Protein AF-A0A6I4XQZ9-F1 (afdb_monomer_lite)

Sequence (116 aa):
MWLLLFVIAPVLMIIYQSFFDMNGQFTLANYQTYFTSGTYLSMTVNSVWYAFLITIFTLLVSYPTAYFLTKLKHKQLWLMLVILPTWVNLLLKAYAFIGIFSIHGSINQFMSFMGL

Structure (mmCIF, N/CA/C/O backbone):
data_AF-A0A6I4XQZ9-F1
#
_entry.id   AF-A0A6I4XQZ9-F1
#
loop_
_atom_site.group_PDB
_atom_site.id
_atom_site.type_symbol
_atom_site.label_atom_id
_atom_site.label_alt_id
_atom_site.label_comp_id
_atom_site.label_asym_id
_atom_site.label_entity_id
_atom_site.label_seq_id
_atom_site.pdbx_PDB_ins_code
_atom_site.Cartn_x
_atom_site.Cartn_y
_atom_site.Cartn_z
_atom_site.occupancy
_atom_site.B_iso_or_equiv
_atom_site.auth_seq_id
_atom_site.auth_comp_id
_atom_site.auth_asym_id
_atom_site.auth_atom_id
_atom_site.pdbx_PDB_model_num
ATOM 1 N N . MET A 1 1 ? -16.701 13.880 -21.934 1.00 69.62 1 MET A N 1
ATOM 2 C CA . MET A 1 1 ? -15.973 14.083 -23.207 1.00 69.62 1 MET A CA 1
ATOM 3 C C . MET A 1 1 ? -14.480 14.348 -22.984 1.00 69.62 1 MET A C 1
ATOM 5 O O . MET A 1 1 ? -13.672 13.574 -23.466 1.00 69.62 1 MET A O 1
ATOM 9 N N . TRP A 1 2 ? -14.099 15.372 -22.208 1.00 76.88 2 TRP A N 1
ATOM 10 C CA . TRP A 1 2 ? -12.691 15.765 -22.005 1.00 76.88 2 TRP A CA 1
ATOM 11 C C . TRP A 1 2 ? -11.814 14.730 -21.274 1.00 76.88 2 TRP A C 1
ATOM 13 O O . TRP A 1 2 ? -10.683 14.490 -21.681 1.00 76.88 2 TRP A O 1
ATOM 23 N N . LEU A 1 3 ? -12.351 14.056 -20.248 1.00 81.69 3 LEU A N 1
ATOM 24 C CA . LEU A 1 3 ? -11.638 12.995 -19.517 1.00 81.69 3 LEU A CA 1
ATOM 25 C C . LEU A 1 3 ? -11.248 11.813 -20.410 1.00 81.69 3 LEU A C 1
ATOM 27 O O . LEU A 1 3 ? -10.174 11.254 -20.240 1.00 81.69 3 LEU A O 1
ATOM 31 N N . LEU A 1 4 ? -12.091 11.459 -21.387 1.00 82.06 4 LEU A N 1
ATOM 32 C CA . LEU A 1 4 ? -11.767 10.404 -22.346 1.00 82.06 4 LEU A CA 1
ATOM 33 C C . LEU A 1 4 ? -10.547 10.809 -23.171 1.00 82.06 4 LEU A C 1
ATOM 35 O O . LEU A 1 4 ? -9.612 10.035 -23.266 1.00 82.06 4 LEU A O 1
ATOM 39 N N . LEU A 1 5 ? -10.503 12.040 -23.687 1.00 84.56 5 LEU A N 1
ATOM 40 C CA . LEU A 1 5 ? -9.373 12.511 -24.487 1.00 84.56 5 LEU A CA 1
ATOM 41 C C . LEU A 1 5 ? -8.073 12.557 -23.667 1.00 84.56 5 LEU A C 1
ATOM 43 O O . LEU A 1 5 ? -7.059 12.031 -24.110 1.00 84.56 5 LEU A O 1
ATOM 47 N N . PHE A 1 6 ? -8.109 13.106 -22.451 1.00 85.50 6 PHE A N 1
ATOM 48 C CA . PHE A 1 6 ? -6.908 13.280 -21.621 1.00 85.50 6 PHE A CA 1
ATOM 49 C C . PHE A 1 6 ? -6.406 12.005 -20.941 1.00 85.50 6 PHE A C 1
ATOM 51 O O . PHE A 1 6 ? -5.229 11.937 -20.603 1.00 85.50 6 PHE A O 1
ATOM 58 N N . VAL A 1 7 ? -7.258 10.996 -20.750 1.00 87.25 7 VAL A N 1
ATOM 59 C CA . VAL A 1 7 ? -6.847 9.693 -20.204 1.00 87.25 7 VAL A CA 1
ATOM 60 C C . VAL A 1 7 ? -6.493 8.715 -21.325 1.00 87.25 7 VAL A C 1
ATOM 62 O O . VAL A 1 7 ? -5.493 8.013 -21.225 1.00 87.25 7 VAL A O 1
ATOM 65 N N . ILE A 1 8 ? -7.261 8.681 -22.418 1.00 86.81 8 ILE A N 1
ATOM 66 C CA . ILE A 1 8 ? -7.036 7.727 -23.514 1.00 86.81 8 ILE A CA 1
ATOM 67 C C . ILE A 1 8 ? -5.817 8.121 -24.353 1.00 86.81 8 ILE A C 1
ATOM 69 O O . ILE A 1 8 ? -5.061 7.237 -24.740 1.00 86.81 8 ILE A O 1
ATOM 73 N N . ALA A 1 9 ? -5.573 9.413 -24.605 1.00 86.00 9 ALA A N 1
ATOM 74 C CA . ALA A 1 9 ? -4.419 9.852 -25.397 1.00 86.00 9 ALA A CA 1
ATOM 75 C C . ALA A 1 9 ? -3.055 9.390 -24.832 1.00 86.00 9 ALA A C 1
ATOM 77 O O . ALA A 1 9 ? -2.298 8.778 -25.588 1.00 86.00 9 ALA A O 1
ATOM 78 N N . PRO A 1 10 ? -2.718 9.596 -23.540 1.00 85.12 10 PRO A N 1
ATOM 79 C CA . PRO A 1 10 ? -1.447 9.114 -22.997 1.00 85.12 10 PRO A CA 1
ATOM 80 C C . PRO A 1 10 ? -1.389 7.586 -22.928 1.00 85.12 10 PRO A C 1
ATOM 82 O O . PRO A 1 10 ? -0.334 7.011 -23.172 1.00 85.12 10 PRO A O 1
ATOM 85 N N . VAL A 1 11 ? -2.513 6.910 -22.666 1.00 84.81 11 VAL A N 1
ATOM 86 C CA . VAL A 1 11 ? -2.564 5.440 -22.670 1.00 84.81 11 VAL A CA 1
ATOM 87 C C . VAL A 1 11 ? -2.273 4.891 -24.069 1.00 84.81 11 VAL A C 1
ATOM 89 O O . VAL A 1 11 ? -1.452 3.989 -24.204 1.00 84.81 11 VAL A O 1
ATOM 92 N N . LEU A 1 12 ? -2.865 5.467 -25.118 1.00 82.56 12 LEU A N 1
ATOM 93 C CA . LEU A 1 12 ? -2.563 5.107 -26.507 1.00 82.56 12 LEU A CA 1
ATOM 94 C C . LEU A 1 12 ? -1.100 5.385 -26.865 1.00 82.56 12 LEU A C 1
ATOM 96 O O . LEU A 1 12 ? -0.485 4.576 -27.555 1.00 82.56 12 LEU A O 1
ATOM 100 N N . MET A 1 13 ? -0.531 6.489 -26.375 1.00 79.06 13 MET A N 1
ATOM 101 C CA . MET A 1 13 ? 0.877 6.825 -26.595 1.00 79.06 13 MET A CA 1
ATOM 102 C C . MET A 1 13 ? 1.817 5.803 -25.937 1.00 79.06 13 MET A C 1
ATOM 104 O O . MET A 1 13 ? 2.785 5.380 -26.565 1.00 79.06 13 MET A O 1
ATOM 108 N N . ILE A 1 14 ? 1.504 5.351 -24.717 1.00 81.44 14 ILE A N 1
ATOM 109 C CA . ILE A 1 14 ? 2.250 4.293 -24.017 1.00 81.44 14 ILE A CA 1
ATOM 110 C C . ILE A 1 14 ? 2.115 2.958 -24.754 1.00 81.44 14 ILE A C 1
ATOM 112 O O . ILE A 1 14 ? 3.105 2.257 -24.932 1.00 81.44 14 ILE A O 1
ATOM 116 N N . ILE A 1 15 ? 0.912 2.614 -25.225 1.00 75.94 15 ILE A N 1
ATOM 117 C CA . ILE A 1 15 ? 0.685 1.390 -26.005 1.00 75.94 15 ILE A CA 1
ATOM 118 C C . ILE A 1 15 ? 1.492 1.439 -27.306 1.00 75.94 15 ILE A C 1
ATOM 120 O O . ILE A 1 15 ? 2.162 0.466 -27.632 1.00 75.94 15 ILE A O 1
ATOM 124 N N . TYR A 1 16 ? 1.499 2.573 -28.011 1.00 74.94 16 TYR A N 1
ATOM 125 C CA . TYR A 1 16 ? 2.315 2.761 -29.210 1.00 74.94 16 TYR A CA 1
ATOM 126 C C . TYR A 1 16 ? 3.809 2.573 -28.897 1.00 74.94 16 TYR A C 1
ATOM 128 O O . TYR A 1 16 ? 4.471 1.752 -29.524 1.00 74.94 16 TYR A O 1
ATOM 136 N N . GLN A 1 17 ? 4.333 3.230 -27.859 1.00 68.88 17 GLN A N 1
ATOM 137 C CA . GLN A 1 17 ? 5.725 3.045 -27.419 1.00 68.88 17 GLN A CA 1
ATOM 138 C C . GLN A 1 17 ? 6.033 1.617 -26.938 1.00 68.88 17 GLN A C 1
ATOM 140 O O . GLN A 1 17 ? 7.174 1.178 -27.001 1.00 68.88 17 GLN A O 1
ATOM 145 N N . SER A 1 18 ? 5.031 0.857 -26.493 1.00 69.94 18 SER A N 1
ATOM 146 C CA . SER A 1 18 ? 5.215 -0.541 -26.096 1.00 69.94 18 SER A CA 1
ATOM 147 C C . SER A 1 18 ? 5.489 -1.472 -27.285 1.00 69.94 18 SER A C 1
ATOM 149 O O . SER A 1 18 ? 6.079 -2.535 -27.088 1.00 69.94 18 SER A O 1
ATOM 151 N N . PHE A 1 19 ? 5.075 -1.094 -28.501 1.00 65.31 19 PHE A N 1
ATOM 152 C CA . PHE A 1 19 ? 5.292 -1.867 -29.732 1.00 65.31 19 PHE A CA 1
ATOM 153 C C . PHE A 1 19 ? 6.457 -1.348 -30.589 1.00 65.31 19 PHE A C 1
ATOM 155 O O . PHE A 1 19 ? 6.991 -2.104 -31.404 1.00 65.31 19 PHE A O 1
ATOM 162 N N . PHE A 1 20 ? 6.862 -0.086 -30.418 1.00 64.88 20 PHE A N 1
ATOM 163 C CA . PHE A 1 20 ? 7.930 0.550 -31.193 1.00 64.88 20 PHE A CA 1
ATOM 164 C C . PHE A 1 20 ? 9.142 0.859 -30.311 1.00 64.88 20 PHE A C 1
ATOM 166 O O . PHE A 1 20 ? 9.028 1.557 -29.308 1.00 64.88 20 PHE A O 1
ATOM 173 N N . ASP A 1 21 ? 10.316 0.362 -30.703 1.00 61.66 21 ASP A N 1
ATOM 174 C CA . ASP A 1 21 ? 11.581 0.712 -30.047 1.00 61.66 21 ASP A CA 1
ATOM 175 C C . ASP A 1 21 ? 11.966 2.184 -30.323 1.00 61.66 21 ASP A C 1
ATOM 177 O O . ASP A 1 21 ? 11.433 2.807 -31.248 1.00 61.66 21 ASP A O 1
ATOM 181 N N . MET A 1 22 ? 12.951 2.735 -29.603 1.00 60.28 22 MET A N 1
ATOM 182 C CA . MET A 1 22 ? 13.469 4.105 -29.810 1.00 60.28 22 MET A CA 1
ATOM 183 C C . MET A 1 22 ? 13.927 4.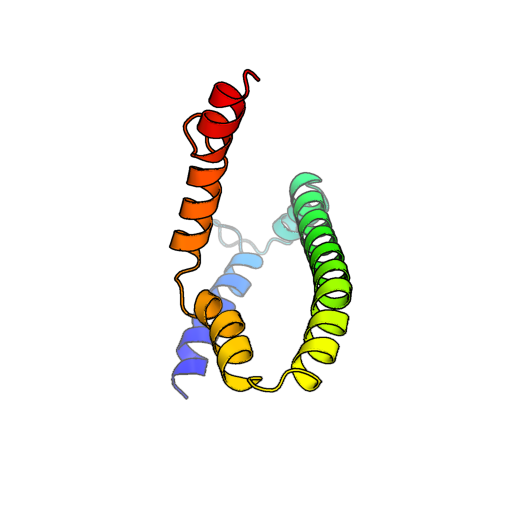383 -31.258 1.00 60.28 22 MET A C 1
ATOM 185 O O . MET A 1 22 ? 13.993 5.537 -31.674 1.00 60.28 22 MET A O 1
ATOM 189 N N . ASN A 1 23 ? 14.194 3.327 -32.036 1.00 59.31 23 ASN A N 1
ATOM 190 C CA . ASN A 1 23 ? 14.622 3.374 -33.437 1.00 59.31 23 ASN A CA 1
ATOM 191 C C . ASN A 1 23 ? 13.481 3.149 -34.456 1.00 59.31 23 ASN A C 1
ATOM 193 O O . ASN A 1 23 ? 13.749 2.973 -35.645 1.00 59.31 23 ASN A O 1
ATOM 197 N N . GLY A 1 24 ? 12.215 3.112 -34.019 1.00 60.56 24 GLY A N 1
ATOM 198 C CA . GLY A 1 24 ? 11.044 2.994 -34.902 1.00 60.56 24 GLY A CA 1
ATOM 199 C C . GLY A 1 24 ? 10.802 1.601 -35.498 1.00 60.56 24 GLY A C 1
ATOM 200 O O . GLY A 1 24 ? 9.977 1.459 -36.397 1.00 60.56 24 GLY A O 1
ATOM 201 N N . GLN A 1 25 ? 11.496 0.568 -35.009 1.00 60.06 25 GLN A N 1
ATOM 202 C CA . GLN A 1 25 ? 11.273 -0.823 -35.413 1.00 60.06 25 GLN A CA 1
ATOM 203 C C . GLN A 1 25 ? 10.179 -1.460 -34.550 1.00 60.06 25 GLN A C 1
ATOM 205 O O . GLN A 1 25 ? 10.158 -1.276 -33.331 1.00 60.06 25 GLN A O 1
ATOM 210 N N . PHE A 1 26 ? 9.283 -2.222 -35.183 1.00 61.94 26 PHE A N 1
ATOM 211 C CA . PHE A 1 26 ? 8.269 -3.005 -34.478 1.00 61.94 26 PHE A CA 1
ATOM 212 C C . PHE A 1 26 ? 8.967 -4.124 -33.701 1.00 61.94 26 PHE A C 1
ATOM 214 O O . PHE A 1 26 ? 9.554 -5.022 -34.308 1.00 61.94 26 PHE A O 1
ATOM 221 N N . THR A 1 27 ? 8.946 -4.066 -32.369 1.00 63.38 27 THR A N 1
ATOM 222 C CA . THR A 1 27 ? 9.670 -5.025 -31.530 1.00 63.38 27 THR A CA 1
ATOM 223 C C . THR A 1 27 ? 8.750 -5.703 -30.521 1.00 63.38 27 THR A C 1
ATOM 225 O O . THR A 1 27 ? 8.122 -5.070 -29.678 1.00 63.38 27 THR A O 1
ATOM 228 N N . LEU A 1 28 ? 8.699 -7.036 -30.579 1.00 64.06 28 LEU A N 1
ATOM 229 C CA . LEU A 1 28 ? 8.151 -7.879 -29.510 1.00 64.06 28 LEU A CA 1
ATOM 230 C C . LEU A 1 28 ? 9.216 -8.216 -28.449 1.00 64.06 28 LEU A C 1
ATOM 232 O O . LEU A 1 28 ? 8.909 -8.865 -27.446 1.00 64.06 28 LEU A O 1
ATOM 236 N N . ALA A 1 29 ? 10.461 -7.764 -28.644 1.00 62.19 29 ALA A N 1
ATOM 237 C CA . ALA A 1 29 ? 11.572 -8.061 -27.747 1.00 62.19 29 ALA A CA 1
ATOM 238 C C . ALA A 1 29 ? 11.394 -7.416 -26.364 1.00 62.19 29 ALA A C 1
ATOM 240 O O . ALA A 1 29 ? 11.880 -7.968 -25.382 1.00 62.19 29 ALA A O 1
ATOM 241 N N . ASN A 1 30 ? 10.647 -6.311 -26.249 1.00 63.41 30 ASN A N 1
ATOM 242 C CA . ASN A 1 30 ? 10.310 -5.697 -24.958 1.00 63.41 30 ASN A CA 1
ATOM 243 C C . ASN A 1 30 ? 9.423 -6.616 -24.103 1.00 63.41 30 ASN A C 1
ATOM 245 O O . ASN A 1 30 ? 9.682 -6.802 -22.915 1.00 63.41 30 ASN A O 1
ATOM 249 N N . TYR A 1 31 ? 8.436 -7.273 -24.720 1.00 61.06 31 TYR A N 1
ATOM 250 C CA . TYR A 1 31 ? 7.610 -8.277 -24.047 1.00 61.06 31 TYR A CA 1
ATOM 251 C C . TYR A 1 31 ? 8.427 -9.524 -23.706 1.00 61.06 31 TYR A C 1
ATOM 253 O O . TYR A 1 31 ? 8.349 -10.024 -22.586 1.00 61.06 31 TYR A O 1
ATOM 261 N N . GLN A 1 32 ? 9.278 -9.993 -24.623 1.00 61.16 32 GLN A N 1
ATOM 262 C CA . GLN A 1 32 ? 10.159 -11.131 -24.353 1.00 61.16 32 GLN A CA 1
ATOM 263 C C . GLN A 1 32 ? 11.153 -10.828 -23.220 1.00 61.16 32 GLN A C 1
ATOM 265 O O . GLN A 1 32 ? 11.360 -11.671 -22.352 1.00 61.16 32 GLN A O 1
ATOM 270 N N . THR A 1 33 ? 11.708 -9.616 -23.164 1.00 62.66 33 THR A N 1
ATOM 271 C CA . THR A 1 33 ? 12.592 -9.161 -22.081 1.00 62.66 33 THR A CA 1
ATOM 272 C C . THR A 1 33 ? 11.832 -9.073 -20.764 1.00 62.66 33 THR A C 1
ATOM 274 O O . THR A 1 33 ? 12.348 -9.533 -19.753 1.00 62.66 33 THR A O 1
ATOM 277 N N . TYR A 1 34 ? 10.588 -8.587 -20.758 1.00 62.31 34 TYR A N 1
ATOM 278 C CA . TYR A 1 34 ? 9.735 -8.570 -19.564 1.00 62.31 34 TYR A CA 1
ATOM 279 C C . TYR A 1 34 ? 9.457 -9.980 -19.014 1.00 62.31 34 TYR A C 1
ATOM 281 O O . TYR A 1 34 ? 9.571 -10.201 -17.811 1.00 62.31 34 TYR A O 1
ATOM 289 N N . PHE A 1 35 ? 9.163 -10.955 -19.881 1.00 61.78 35 PHE A N 1
ATOM 290 C CA . PHE A 1 35 ? 8.939 -12.345 -19.459 1.00 61.78 35 PHE A CA 1
ATOM 291 C C . PHE A 1 35 ? 10.233 -13.112 -19.129 1.00 61.78 35 PHE A C 1
ATOM 293 O O . PHE A 1 35 ? 10.189 -14.054 -18.342 1.00 61.78 35 PHE A O 1
ATOM 300 N N . THR A 1 36 ? 11.382 -12.719 -19.693 1.00 62.22 36 THR A N 1
ATOM 301 C CA . THR A 1 36 ? 12.679 -13.397 -19.473 1.00 62.22 36 THR A CA 1
ATOM 302 C C . THR A 1 36 ? 13.451 -12.813 -18.287 1.00 62.22 36 THR A C 1
ATOM 304 O O . THR A 1 36 ? 14.226 -13.506 -17.629 1.00 62.22 36 THR A O 1
ATOM 307 N N . SER A 1 37 ? 13.244 -11.535 -17.973 1.00 65.31 37 SER A N 1
ATOM 308 C CA . SER A 1 37 ? 13.872 -10.883 -16.827 1.00 65.31 37 SER A CA 1
ATOM 309 C C . SER A 1 37 ? 13.156 -11.281 -15.534 1.00 65.31 37 SER A C 1
ATOM 311 O O . SER A 1 37 ? 12.119 -10.736 -15.154 1.00 65.31 37 SER A O 1
ATOM 313 N N . GLY A 1 38 ? 13.748 -12.236 -14.811 1.00 68.06 38 GLY A N 1
ATOM 314 C CA . GLY A 1 38 ? 13.210 -12.737 -13.541 1.00 68.06 38 GLY A CA 1
ATOM 315 C C . GLY A 1 38 ? 12.875 -11.638 -12.522 1.00 68.06 38 GLY A C 1
ATOM 316 O O . GLY A 1 38 ? 11.977 -11.818 -11.706 1.00 68.06 38 GLY A O 1
ATOM 317 N N . THR A 1 39 ? 13.523 -10.472 -12.601 1.00 73.25 39 THR A N 1
ATOM 318 C CA . THR A 1 39 ? 13.239 -9.306 -11.754 1.00 73.25 39 THR A CA 1
ATOM 319 C C . THR A 1 39 ? 11.841 -8.727 -11.976 1.00 73.25 39 THR A C 1
ATOM 321 O O . THR A 1 39 ? 11.130 -8.500 -11.001 1.00 73.25 39 THR A O 1
ATOM 324 N N . TYR A 1 40 ? 11.408 -8.510 -13.223 1.00 74.12 40 TYR A N 1
ATOM 325 C CA . TYR A 1 40 ? 10.099 -7.901 -13.500 1.00 74.12 40 TYR A CA 1
ATOM 326 C C . TYR A 1 40 ? 8.955 -8.863 -13.178 1.00 74.12 40 TYR A C 1
ATOM 328 O O . TYR A 1 40 ? 7.933 -8.463 -12.606 1.00 74.12 40 TYR A O 1
ATOM 336 N N . LEU A 1 41 ? 9.158 -10.149 -13.472 1.00 76.88 41 LEU A N 1
ATOM 337 C CA . LEU A 1 41 ? 8.207 -11.193 -13.115 1.00 76.88 41 LEU A CA 1
ATOM 338 C C . LEU A 1 41 ? 8.109 -11.352 -11.589 1.00 76.88 41 LEU A C 1
ATOM 340 O O . LEU A 1 41 ? 7.005 -11.372 -11.051 1.00 76.88 41 LEU A O 1
ATOM 344 N N . SER A 1 42 ? 9.244 -11.368 -10.882 1.00 79.38 42 SER A N 1
ATOM 345 C CA . SER A 1 42 ? 9.287 -11.423 -9.414 1.00 79.38 42 SER A CA 1
ATOM 346 C C . SER A 1 42 ? 8.623 -10.203 -8.775 1.00 79.38 42 SER A C 1
ATOM 348 O O . SER A 1 42 ? 7.802 -10.359 -7.877 1.00 79.38 42 SER A O 1
ATOM 350 N N . MET A 1 43 ? 8.882 -8.988 -9.273 1.00 85.31 43 MET A N 1
ATOM 351 C CA . MET A 1 43 ? 8.201 -7.777 -8.797 1.00 85.31 43 MET A CA 1
ATOM 352 C C . MET A 1 43 ? 6.682 -7.877 -8.959 1.00 85.31 43 MET A C 1
ATOM 354 O O . MET A 1 43 ? 5.950 -7.576 -8.020 1.00 85.31 43 MET A O 1
ATOM 358 N N . THR A 1 44 ? 6.213 -8.358 -10.111 1.00 83.75 44 THR A N 1
ATOM 359 C CA . THR A 1 44 ? 4.778 -8.507 -10.392 1.00 83.75 44 THR A CA 1
ATOM 360 C C . THR A 1 44 ? 4.133 -9.542 -9.470 1.00 83.75 44 THR A C 1
ATOM 362 O O . THR A 1 44 ? 3.103 -9.266 -8.852 1.00 83.75 44 THR A O 1
ATOM 365 N N . VAL A 1 45 ? 4.763 -10.711 -9.317 1.00 87.50 45 VAL A N 1
ATOM 366 C CA . VAL A 1 45 ? 4.291 -11.765 -8.408 1.00 87.50 45 VAL A CA 1
ATOM 367 C C . VAL A 1 45 ? 4.286 -11.272 -6.963 1.00 87.50 45 VAL A C 1
ATOM 369 O O . VAL A 1 45 ? 3.296 -11.469 -6.264 1.00 87.50 45 VAL A O 1
ATOM 372 N N . ASN A 1 46 ? 5.333 -10.569 -6.530 1.00 86.88 46 ASN A N 1
ATOM 373 C CA . ASN A 1 46 ? 5.406 -9.993 -5.192 1.00 86.88 46 ASN A CA 1
ATOM 374 C C . ASN A 1 46 ? 4.290 -8.969 -4.966 1.00 86.88 46 ASN A C 1
ATOM 376 O O . ASN 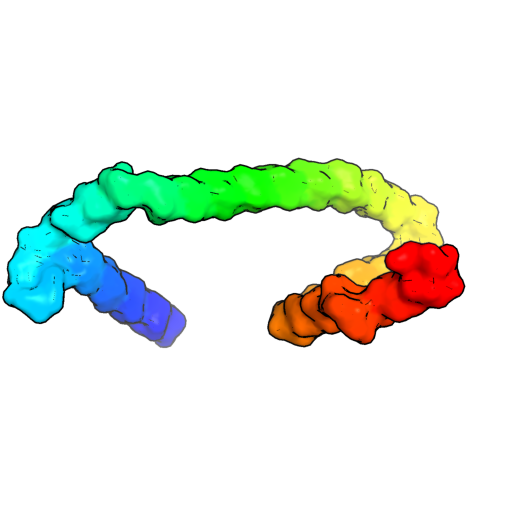A 1 46 ? 3.625 -9.029 -3.938 1.00 86.88 46 ASN A O 1
ATOM 380 N N . SER A 1 47 ? 4.023 -8.067 -5.916 1.00 90.19 47 SER A N 1
ATOM 381 C CA . SER A 1 47 ? 2.914 -7.110 -5.803 1.00 90.19 47 SER A CA 1
ATOM 382 C C . SER A 1 47 ? 1.562 -7.807 -5.646 1.00 90.19 47 SER A C 1
ATOM 384 O O . SER A 1 47 ? 0.778 -7.420 -4.778 1.00 90.19 47 SER A O 1
ATOM 386 N N . VAL A 1 48 ? 1.300 -8.855 -6.434 1.00 91.94 48 VAL A N 1
ATOM 387 C CA . VAL A 1 48 ? 0.064 -9.650 -6.325 1.00 91.94 48 VAL A CA 1
ATOM 388 C C . VAL A 1 48 ? 0.000 -10.378 -4.984 1.00 91.94 48 VAL A C 1
ATOM 390 O O . VAL A 1 48 ? -1.035 -10.353 -4.320 1.00 91.94 48 VAL A O 1
ATOM 393 N N . TRP A 1 49 ? 1.108 -10.976 -4.549 1.00 92.31 49 TRP A N 1
ATOM 394 C CA . TRP A 1 49 ? 1.203 -11.677 -3.273 1.00 92.31 49 TRP A CA 1
ATOM 395 C C . TRP A 1 49 ? 0.957 -10.743 -2.083 1.00 92.31 49 TRP A C 1
ATOM 397 O O . TRP A 1 49 ? 0.150 -11.054 -1.206 1.00 92.31 49 TRP A O 1
ATOM 407 N N . TYR A 1 50 ? 1.574 -9.558 -2.081 1.00 91.75 50 TYR A N 1
ATOM 408 C CA . TYR A 1 50 ? 1.333 -8.539 -1.062 1.00 91.75 50 TYR A CA 1
ATOM 409 C C . TYR A 1 50 ? -0.116 -8.057 -1.080 1.00 91.75 50 TYR A C 1
ATOM 411 O O . TYR A 1 50 ? -0.740 -7.998 -0.024 1.00 91.75 50 TYR A O 1
ATOM 419 N N . ALA A 1 51 ? -0.684 -7.763 -2.253 1.00 92.56 51 ALA A N 1
ATOM 420 C CA . ALA A 1 51 ? -2.083 -7.354 -2.362 1.00 92.56 51 ALA A CA 1
ATOM 421 C C . ALA A 1 51 ? -3.039 -8.431 -1.821 1.00 92.56 51 ALA A C 1
ATOM 423 O O . ALA A 1 51 ? -3.996 -8.114 -1.110 1.00 92.56 51 ALA A O 1
ATOM 424 N N . PHE A 1 52 ? -2.754 -9.705 -2.099 1.00 94.38 52 PHE A N 1
ATOM 425 C CA . PHE A 1 52 ? -3.528 -10.835 -1.597 1.00 94.38 52 PHE A CA 1
ATOM 426 C C . PHE A 1 52 ? -3.454 -10.953 -0.070 1.00 94.38 52 PHE A C 1
ATOM 428 O O . PHE A 1 52 ? -4.493 -10.999 0.594 1.00 94.38 52 PHE A O 1
ATOM 435 N N . LEU A 1 53 ? -2.245 -10.914 0.501 1.00 94.31 53 LEU A N 1
ATOM 436 C CA . LEU A 1 53 ? -2.048 -10.926 1.952 1.00 94.31 53 LEU A CA 1
ATOM 437 C C . LEU A 1 53 ? -2.772 -9.751 2.620 1.00 94.31 53 LEU A C 1
ATOM 439 O O . LEU A 1 53 ? -3.545 -9.959 3.555 1.00 94.31 53 LEU A O 1
ATOM 443 N N . ILE A 1 54 ? -2.581 -8.529 2.113 1.00 94.19 54 ILE A N 1
ATOM 444 C CA . ILE A 1 54 ? -3.232 -7.320 2.638 1.00 94.19 54 ILE A CA 1
ATOM 445 C C . ILE A 1 54 ? -4.754 -7.470 2.598 1.00 94.19 54 ILE A C 1
ATOM 447 O O . ILE A 1 54 ? -5.419 -7.117 3.569 1.00 94.19 54 ILE A O 1
ATOM 451 N N . THR A 1 55 ? -5.310 -8.022 1.518 1.00 93.56 55 THR A N 1
ATOM 452 C CA . THR A 1 55 ? -6.756 -8.252 1.389 1.00 93.56 55 THR A CA 1
ATOM 453 C C . THR A 1 55 ? -7.261 -9.215 2.457 1.00 93.56 55 THR A C 1
ATOM 455 O O . THR A 1 55 ? -8.247 -8.908 3.124 1.00 93.56 55 THR A O 1
ATOM 458 N N . ILE A 1 56 ? -6.573 -10.340 2.679 1.00 95.56 56 ILE A N 1
ATOM 459 C CA . ILE A 1 56 ? -6.949 -11.316 3.713 1.00 95.56 56 ILE A CA 1
ATOM 460 C C . ILE A 1 56 ? -6.894 -10.689 5.105 1.00 95.56 56 ILE A C 1
ATOM 462 O O . ILE A 1 56 ? -7.865 -10.786 5.855 1.00 95.56 56 ILE A O 1
ATOM 466 N N . PHE A 1 57 ? -5.788 -10.024 5.449 1.00 94.19 57 PHE A N 1
ATOM 467 C CA . PHE A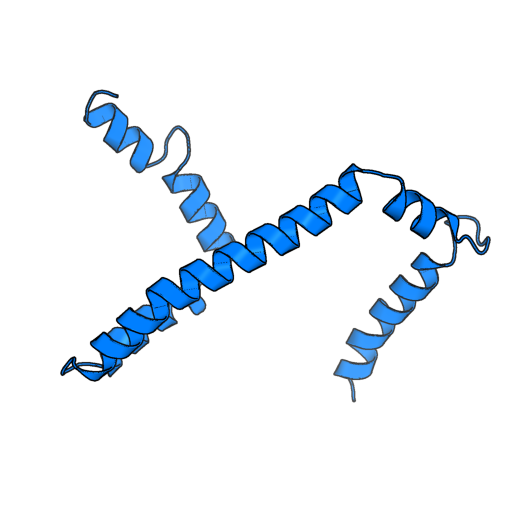 1 57 ? -5.640 -9.380 6.756 1.00 94.19 57 PHE A CA 1
ATOM 468 C C . PHE A 1 57 ? -6.682 -8.283 6.963 1.00 94.19 57 PHE A C 1
ATOM 470 O O . PHE A 1 57 ? -7.291 -8.205 8.029 1.00 94.19 57 PHE A O 1
ATOM 477 N N . THR A 1 58 ? -6.935 -7.473 5.935 1.00 92.62 58 THR A N 1
ATOM 478 C CA . THR A 1 58 ? -7.967 -6.435 5.985 1.00 92.62 58 THR A CA 1
ATOM 479 C C . THR A 1 58 ? -9.333 -7.068 6.196 1.00 92.62 58 THR A C 1
ATOM 481 O O . THR A 1 58 ? -10.065 -6.622 7.064 1.00 92.62 58 THR A O 1
ATOM 484 N N . LEU A 1 59 ? -9.677 -8.142 5.487 1.00 91.56 59 LEU A N 1
ATOM 485 C CA . LEU A 1 59 ? -10.969 -8.806 5.648 1.00 91.56 59 LEU A CA 1
ATOM 486 C C . LEU A 1 59 ? -11.130 -9.404 7.054 1.00 91.56 59 LEU A C 1
ATOM 488 O O . LEU A 1 59 ? -12.169 -9.214 7.688 1.00 91.56 59 LEU A O 1
ATOM 492 N N . LEU A 1 60 ? -10.081 -10.050 7.570 1.00 93.75 60 LEU A N 1
ATOM 493 C CA . LEU A 1 60 ? -10.058 -10.644 8.907 1.00 93.75 60 LEU A CA 1
ATOM 494 C C . LEU A 1 60 ? -10.209 -9.583 10.003 1.00 93.75 60 LEU A C 1
ATOM 496 O O . LEU A 1 60 ? -10.911 -9.827 10.974 1.00 93.75 60 LEU A O 1
ATOM 500 N N . VAL A 1 61 ? -9.607 -8.401 9.852 1.00 89.62 61 VAL A N 1
ATOM 501 C CA . VAL A 1 61 ? -9.689 -7.320 10.851 1.00 89.62 61 VAL A CA 1
ATOM 502 C C . VAL A 1 61 ? -10.944 -6.461 10.672 1.00 89.62 61 VAL A C 1
ATOM 504 O O . VAL A 1 61 ? -11.617 -6.116 11.645 1.00 89.62 61 VAL A O 1
ATOM 507 N N . SER A 1 62 ? -11.301 -6.108 9.439 1.00 87.75 62 SER A N 1
ATOM 508 C CA . SER A 1 62 ? -12.441 -5.240 9.137 1.00 87.75 62 SER A CA 1
ATOM 509 C C . SER A 1 62 ? -13.778 -5.917 9.413 1.00 87.75 62 SER A C 1
ATOM 511 O O . SER A 1 62 ? -14.687 -5.238 9.884 1.00 87.75 62 SER A O 1
ATOM 513 N N . TYR A 1 63 ? -13.916 -7.226 9.186 1.00 87.06 63 TYR A N 1
ATOM 514 C CA . TYR A 1 63 ? -15.165 -7.948 9.448 1.00 87.06 63 TYR A CA 1
ATOM 515 C C . TYR A 1 63 ? -15.603 -7.916 10.931 1.00 87.06 63 TYR A C 1
ATOM 517 O O . TYR A 1 63 ? -16.717 -7.460 11.208 1.00 87.06 63 TYR A O 1
ATOM 525 N N . PRO A 1 64 ? -14.761 -8.298 11.918 1.00 86.31 64 PRO A N 1
ATOM 526 C CA . PRO A 1 64 ? -15.112 -8.169 13.328 1.00 86.31 64 PRO A CA 1
ATOM 527 C C . PRO A 1 64 ? -15.265 -6.703 13.729 1.00 86.31 64 PRO A C 1
ATOM 529 O O . PRO A 1 64 ? -16.200 -6.374 14.455 1.00 86.31 64 PRO A O 1
ATOM 532 N N . THR A 1 65 ? -14.416 -5.805 13.215 1.00 83.00 65 THR A N 1
ATOM 533 C CA . THR A 1 65 ? -14.518 -4.367 13.511 1.00 83.00 65 THR A CA 1
ATOM 534 C C . THR A 1 65 ? -15.873 -3.806 13.079 1.00 83.00 65 THR A C 1
ATOM 536 O O . THR A 1 65 ? -16.529 -3.127 13.866 1.00 83.00 65 THR A O 1
ATOM 539 N N . ALA A 1 66 ? -16.343 -4.138 11.873 1.00 83.69 66 ALA A N 1
ATOM 540 C CA . ALA A 1 66 ? -17.655 -3.732 11.378 1.00 83.69 66 ALA A CA 1
ATOM 541 C C . ALA A 1 66 ? -18.788 -4.312 12.237 1.00 83.69 66 ALA A C 1
ATOM 543 O O . ALA A 1 66 ? -19.729 -3.593 12.574 1.00 83.69 66 ALA A O 1
ATOM 544 N N . TYR A 1 67 ? -18.680 -5.575 12.658 1.00 83.69 67 TYR A N 1
ATOM 545 C CA . TYR A 1 67 ? -19.663 -6.191 13.548 1.00 83.69 67 TYR A CA 1
ATOM 546 C C . TYR A 1 67 ? -19.739 -5.477 14.908 1.00 83.69 67 TYR A C 1
ATOM 548 O O . TYR A 1 67 ? -20.828 -5.082 15.333 1.00 83.69 67 TYR A O 1
ATOM 556 N N . PHE A 1 68 ? -18.602 -5.225 15.564 1.00 81.62 68 PHE A N 1
ATOM 557 C CA . PHE A 1 68 ? -18.564 -4.491 16.834 1.00 81.62 68 PHE A CA 1
ATOM 558 C C . PHE A 1 68 ? -19.091 -3.062 16.694 1.00 81.62 68 PHE A C 1
ATOM 560 O O . PHE A 1 68 ? -19.815 -2.583 17.568 1.00 81.62 68 PHE A O 1
ATOM 567 N N . LEU A 1 69 ? -18.816 -2.406 15.567 1.00 81.19 69 LEU A N 1
ATOM 568 C CA . LEU A 1 69 ? -19.281 -1.052 15.285 1.00 81.19 69 LEU A CA 1
ATOM 569 C C . LEU A 1 69 ? -20.812 -0.935 15.295 1.00 81.19 69 LEU A C 1
ATOM 571 O O . LEU A 1 69 ? -21.347 0.069 15.768 1.00 81.19 69 LEU A O 1
ATOM 575 N N . THR A 1 70 ? -21.528 -1.973 14.845 1.00 77.50 70 THR A N 1
ATOM 576 C CA . THR A 1 70 ? -23.003 -2.002 14.886 1.00 77.50 70 THR A CA 1
ATOM 577 C C . THR A 1 70 ? -23.576 -2.109 16.301 1.00 77.50 70 THR A C 1
ATOM 579 O O . THR A 1 70 ? -24.722 -1.718 16.525 1.00 77.50 70 THR A O 1
ATOM 582 N N . LYS A 1 71 ? -22.794 -2.610 17.265 1.00 75.62 71 LYS A N 1
ATOM 583 C CA . LYS A 1 71 ? -23.209 -2.795 18.665 1.00 75.62 71 LYS A CA 1
ATOM 584 C C . LYS A 1 71 ? -22.915 -1.576 19.550 1.00 75.62 71 LYS A C 1
ATOM 586 O O . LYS A 1 71 ? -23.389 -1.522 20.682 1.00 75.62 71 LYS A O 1
ATOM 591 N N . LEU A 1 72 ? -22.157 -0.594 19.059 1.00 79.00 72 LEU A N 1
ATOM 592 C CA . LEU A 1 72 ? -21.759 0.592 19.821 1.00 79.00 72 LEU A CA 1
ATOM 593 C C . LEU A 1 72 ? -22.814 1.709 19.749 1.00 79.00 72 LEU A C 1
ATOM 595 O O . LEU A 1 72 ? -23.322 2.047 18.680 1.00 79.00 72 LEU A O 1
ATOM 599 N N . LYS A 1 73 ? -23.089 2.358 20.892 1.00 70.44 73 LYS A N 1
ATOM 600 C CA . LYS A 1 73 ? -24.059 3.470 20.993 1.00 70.44 73 LYS A CA 1
ATOM 601 C C . LYS A 1 73 ? -23.688 4.688 20.129 1.00 70.44 73 LYS A C 1
ATOM 603 O O . LYS A 1 73 ? -24.575 5.337 19.587 1.00 70.44 73 LYS A O 1
ATOM 608 N N . HIS A 1 74 ? -22.394 4.976 19.953 1.00 80.44 74 HIS A N 1
ATOM 609 C CA . HIS A 1 74 ? -21.891 6.143 19.208 1.00 80.44 74 HIS A CA 1
ATOM 610 C C . HIS A 1 74 ? -21.260 5.781 17.852 1.00 80.44 74 HIS A C 1
ATOM 612 O O . HIS A 1 74 ? -20.187 6.275 17.507 1.00 80.44 74 HIS A O 1
ATOM 618 N N . LYS A 1 75 ? -21.924 4.926 17.065 1.00 79.00 75 LYS A N 1
ATOM 619 C CA . LYS A 1 75 ? -21.463 4.445 15.743 1.00 79.00 75 LYS A CA 1
ATOM 620 C C . LYS A 1 75 ? -20.883 5.528 14.815 1.00 79.00 75 LYS A C 1
ATOM 622 O O . LYS A 1 75 ? -19.905 5.281 14.122 1.00 79.00 75 LYS A O 1
ATOM 627 N N . GLN A 1 76 ? -21.449 6.737 14.828 1.00 81.19 76 GLN A N 1
ATOM 628 C CA . GLN A 1 76 ? -21.045 7.826 13.935 1.00 81.19 76 GLN A CA 1
ATOM 629 C C . GLN A 1 76 ? -19.678 8.431 14.287 1.00 81.19 76 GLN A C 1
ATOM 631 O O . GLN A 1 76 ? -18.916 8.752 13.380 1.00 81.19 76 GLN A O 1
ATOM 636 N N . LEU A 1 77 ? -19.327 8.521 15.576 1.00 85.38 77 LEU A N 1
ATOM 637 C CA . LEU A 1 77 ? -18.002 8.992 16.005 1.00 85.38 77 LEU A CA 1
ATOM 638 C C . LEU A 1 77 ? -16.905 8.003 15.598 1.00 85.38 77 LEU A C 1
ATOM 640 O O . LEU A 1 77 ? -15.865 8.398 15.077 1.00 85.38 77 LEU A O 1
ATOM 644 N N . TRP A 1 78 ? -17.162 6.708 15.780 1.00 84.19 78 TRP A N 1
ATOM 645 C CA . TRP A 1 78 ? -16.225 5.654 15.397 1.00 84.19 78 TRP A CA 1
ATOM 646 C C . TRP A 1 78 ? -16.047 5.554 13.876 1.00 84.19 78 TRP A C 1
ATOM 648 O O . TRP A 1 78 ? -14.920 5.429 13.406 1.00 84.19 78 TRP A O 1
ATOM 658 N N . LEU A 1 79 ? -17.127 5.689 13.096 1.00 84.62 79 LEU A N 1
ATOM 659 C CA . LEU A 1 79 ? -17.038 5.777 11.633 1.00 84.62 79 LEU A CA 1
ATOM 660 C C . LEU A 1 79 ? -16.202 6.982 11.184 1.00 84.62 79 LEU A C 1
ATOM 662 O O . LEU A 1 79 ? -15.360 6.846 10.299 1.00 84.62 79 LEU A O 1
ATOM 666 N N . MET A 1 80 ? -16.395 8.143 11.815 1.00 86.06 80 MET A N 1
ATOM 667 C CA . MET A 1 80 ? -15.611 9.342 11.516 1.00 86.06 80 MET A CA 1
ATOM 668 C C . MET A 1 80 ? -14.117 9.124 11.788 1.00 86.06 80 MET A C 1
ATOM 670 O O . MET A 1 80 ? -13.298 9.496 10.954 1.00 86.06 80 MET A O 1
ATOM 674 N N . LEU A 1 81 ? -13.757 8.477 12.902 1.00 85.38 81 LEU A N 1
ATOM 675 C CA . LEU A 1 81 ? -12.368 8.129 13.232 1.00 85.38 81 LEU A CA 1
ATOM 676 C C . LEU A 1 81 ? -11.728 7.179 12.212 1.00 85.38 81 LEU A C 1
ATOM 678 O O . LEU A 1 81 ? -10.559 7.351 11.881 1.00 85.38 81 LEU A O 1
ATOM 682 N N . VAL A 1 82 ? -12.481 6.206 11.691 1.00 85.06 82 VAL A N 1
ATOM 683 C CA . VAL A 1 82 ? -11.988 5.263 10.669 1.00 85.06 82 VAL A CA 1
ATOM 684 C C . VAL A 1 82 ? -11.796 5.947 9.315 1.00 85.06 82 VAL A C 1
ATOM 686 O O . VAL A 1 82 ? -10.846 5.642 8.596 1.00 85.06 82 VAL A O 1
ATOM 689 N N . ILE A 1 83 ? -12.678 6.883 8.965 1.00 86.44 83 ILE A N 1
ATOM 690 C CA . ILE A 1 83 ? -12.610 7.608 7.693 1.00 86.44 83 ILE A CA 1
ATOM 691 C C . ILE A 1 83 ? -11.564 8.726 7.755 1.00 86.44 83 ILE A C 1
ATOM 693 O O . ILE A 1 83 ? -10.871 8.947 6.775 1.00 86.44 83 ILE A O 1
ATOM 697 N N . LEU A 1 84 ? -11.374 9.401 8.890 1.00 86.38 84 LEU A N 1
ATOM 698 C CA . LEU A 1 84 ? -10.388 10.477 9.069 1.00 86.38 84 LEU A CA 1
ATOM 699 C C . LEU A 1 84 ? -9.015 10.222 8.416 1.00 86.38 84 LEU A C 1
ATOM 701 O O . LEU A 1 84 ? -8.561 11.077 7.651 1.00 86.38 84 LEU A O 1
ATOM 705 N N . PRO A 1 85 ? -8.349 9.069 8.624 1.00 82.38 85 PRO A N 1
ATOM 706 C CA . PRO A 1 85 ? -7.063 8.813 7.995 1.00 82.38 85 PRO A CA 1
ATOM 707 C C . PRO A 1 85 ? -7.148 8.754 6.468 1.00 82.38 85 PRO A C 1
ATOM 709 O O . PRO A 1 85 ? -6.150 9.057 5.822 1.00 82.38 85 PRO A O 1
ATOM 712 N N . THR A 1 86 ? -8.277 8.412 5.839 1.00 85.12 86 THR A N 1
ATOM 713 C CA . THR A 1 86 ? -8.376 8.374 4.365 1.00 85.12 86 THR A CA 1
ATOM 714 C C . THR A 1 86 ? -8.211 9.752 3.729 1.00 85.12 86 THR A C 1
ATOM 716 O O . THR A 1 86 ? -7.759 9.830 2.592 1.00 85.12 86 THR A O 1
ATOM 719 N N . TRP A 1 87 ? -8.510 10.825 4.464 1.00 82.38 87 TRP A N 1
ATOM 720 C CA . TRP A 1 87 ? -8.382 12.210 3.999 1.00 82.38 87 TRP A CA 1
ATOM 721 C C . TRP A 1 87 ? -6.943 12.735 4.049 1.00 82.38 87 TRP A C 1
ATOM 723 O O . TRP A 1 87 ? -6.629 13.750 3.432 1.00 82.38 87 TRP A O 1
ATOM 733 N N . VAL A 1 88 ? -6.052 12.050 4.770 1.00 88.12 88 VAL A N 1
ATOM 734 C CA . VAL A 1 88 ? -4.645 12.441 4.883 1.00 88.12 88 VAL A CA 1
ATOM 735 C C . VAL A 1 88 ? -3.861 11.991 3.649 1.00 88.12 88 VAL A C 1
ATOM 737 O O . VAL A 1 88 ? -4.002 10.852 3.193 1.00 88.12 88 VAL A O 1
ATOM 740 N N . ASN A 1 89 ? -2.983 12.869 3.149 1.00 89.69 89 ASN 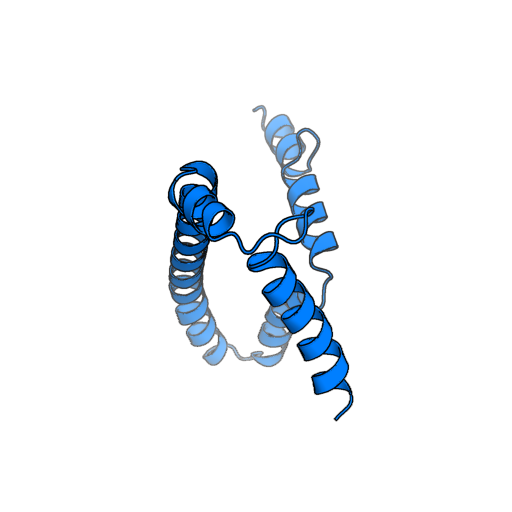A N 1
ATOM 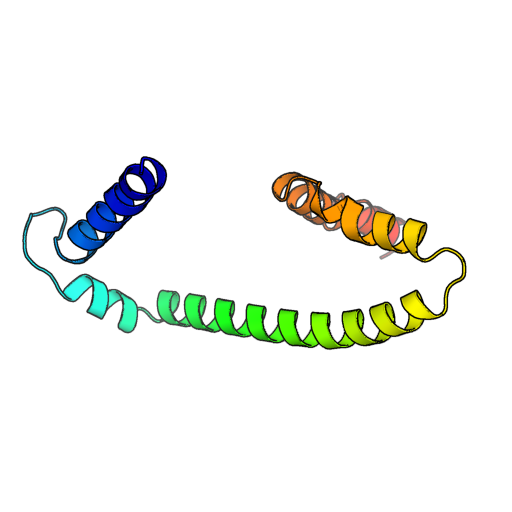741 C CA . ASN A 1 89 ? -2.103 12.600 2.010 1.00 89.69 89 ASN A CA 1
ATOM 742 C C . ASN A 1 89 ? -1.280 11.315 2.225 1.00 89.69 89 ASN A C 1
ATOM 744 O O . ASN A 1 89 ? -0.670 11.119 3.280 1.00 89.69 89 ASN A O 1
ATOM 748 N N . LEU A 1 90 ? -1.244 10.450 1.206 1.00 87.00 90 LEU A N 1
ATOM 749 C CA . LEU A 1 90 ? -0.512 9.184 1.244 1.00 87.00 90 LEU A CA 1
ATOM 750 C C . LEU A 1 90 ? 0.981 9.376 1.553 1.00 87.00 90 LEU A C 1
ATOM 752 O O . LEU A 1 90 ? 1.538 8.605 2.330 1.00 87.00 90 LEU A O 1
ATOM 756 N N . LEU A 1 91 ? 1.608 10.422 1.007 1.00 86.75 91 LEU A N 1
ATOM 757 C CA . LEU A 1 91 ? 3.012 10.749 1.266 1.00 86.75 91 LEU A CA 1
ATOM 758 C C . LEU A 1 91 ? 3.240 11.089 2.736 1.00 86.75 91 LEU A C 1
ATOM 760 O O . LEU A 1 91 ? 4.193 10.602 3.332 1.00 86.75 91 LEU A O 1
ATOM 764 N N . LEU A 1 92 ? 2.337 11.863 3.348 1.00 87.31 92 LEU A N 1
ATOM 765 C CA . LEU A 1 92 ? 2.446 12.199 4.767 1.00 87.31 92 LEU A CA 1
ATOM 766 C C . LEU A 1 92 ? 2.371 10.939 5.638 1.00 87.31 92 LEU A C 1
ATOM 768 O O . LEU A 1 92 ? 3.154 10.805 6.572 1.00 87.31 92 LEU A O 1
ATOM 772 N N . LYS A 1 93 ? 1.489 9.985 5.303 1.00 86.12 93 LYS A N 1
ATOM 773 C CA . LYS A 1 93 ? 1.438 8.682 5.988 1.00 86.12 93 LYS A CA 1
ATOM 774 C C . LYS A 1 93 ? 2.743 7.914 5.820 1.00 86.12 93 LYS A C 1
ATOM 776 O O . LYS A 1 93 ? 3.279 7.424 6.807 1.00 86.12 93 LYS A O 1
ATOM 781 N N . ALA A 1 94 ? 3.253 7.824 4.592 1.00 86.25 94 ALA A N 1
ATOM 782 C CA . ALA A 1 94 ? 4.496 7.118 4.307 1.00 86.25 94 ALA A CA 1
ATOM 783 C C . ALA A 1 94 ? 5.667 7.721 5.099 1.00 86.25 94 ALA A C 1
ATOM 785 O O . ALA A 1 94 ? 6.384 6.985 5.769 1.00 86.25 94 ALA A O 1
ATOM 786 N N . TYR A 1 95 ? 5.807 9.049 5.113 1.00 85.25 95 TYR A N 1
ATOM 787 C CA . TYR A 1 95 ? 6.840 9.733 5.891 1.00 85.25 95 TYR A CA 1
ATOM 788 C C . TYR A 1 95 ? 6.652 9.594 7.397 1.00 85.25 95 TYR A C 1
ATOM 790 O O . TYR A 1 95 ? 7.639 9.426 8.103 1.00 85.25 95 TYR A O 1
ATOM 798 N N . ALA A 1 96 ? 5.416 9.622 7.898 1.00 85.19 96 ALA A N 1
ATOM 799 C CA . ALA A 1 96 ? 5.146 9.384 9.311 1.00 85.19 96 ALA A CA 1
ATOM 800 C C . ALA A 1 96 ? 5.569 7.966 9.719 1.00 85.19 96 ALA A C 1
ATOM 802 O O . ALA A 1 96 ? 6.255 7.807 10.723 1.00 85.19 96 ALA A O 1
ATOM 803 N N . PHE A 1 97 ? 5.241 6.946 8.919 1.00 82.44 97 PHE A N 1
ATOM 804 C CA . PHE A 1 97 ? 5.689 5.575 9.170 1.00 82.44 97 PHE A CA 1
ATOM 805 C C . PHE A 1 97 ? 7.207 5.437 9.067 1.00 82.44 97 PHE A C 1
ATOM 807 O O . PHE A 1 97 ? 7.816 4.877 9.974 1.00 82.44 97 PHE A O 1
ATOM 814 N N . ILE A 1 98 ? 7.826 5.990 8.020 1.00 84.00 98 ILE A N 1
ATOM 815 C CA . ILE A 1 98 ? 9.287 6.005 7.883 1.00 84.00 98 ILE A CA 1
ATOM 816 C C . ILE A 1 98 ? 9.918 6.684 9.097 1.00 84.00 98 ILE A C 1
ATOM 818 O O . ILE A 1 98 ? 10.852 6.136 9.656 1.00 84.00 98 ILE A O 1
ATOM 822 N N . GLY A 1 99 ? 9.399 7.833 9.536 1.00 81.44 99 GLY A N 1
ATOM 823 C CA . GLY A 1 99 ? 9.903 8.579 10.686 1.00 81.44 99 GLY A CA 1
ATOM 824 C C . GLY A 1 99 ? 9.764 7.808 11.997 1.00 81.44 99 GLY A C 1
ATOM 825 O O . GLY A 1 99 ? 10.729 7.726 12.752 1.00 81.44 99 GLY A O 1
ATOM 826 N N . ILE A 1 100 ? 8.604 7.190 12.237 1.00 81.94 100 ILE A N 1
ATOM 827 C CA . ILE A 1 100 ? 8.324 6.367 13.422 1.00 81.94 100 ILE A CA 1
ATOM 828 C C . ILE A 1 100 ? 9.263 5.156 13.496 1.00 81.94 100 ILE A C 1
ATOM 830 O O . ILE A 1 100 ? 9.820 4.889 14.561 1.00 81.94 100 ILE A O 1
ATOM 834 N N . PHE A 1 101 ? 9.454 4.458 12.374 1.00 77.31 101 PHE A N 1
ATOM 835 C CA . PHE A 1 101 ? 10.324 3.285 12.257 1.00 77.31 101 PHE A CA 1
ATOM 836 C C . PHE A 1 101 ? 11.775 3.633 11.884 1.00 77.31 101 PHE A C 1
ATOM 838 O O . PHE A 1 101 ? 12.570 2.732 11.620 1.00 77.31 101 PHE A O 1
ATOM 845 N N . SER A 1 102 ? 12.140 4.919 11.837 1.00 74.69 102 SER A N 1
ATOM 846 C CA . SER A 1 102 ? 13.507 5.322 11.500 1.00 74.69 102 SER A CA 1
ATOM 847 C C . SER A 1 102 ? 14.463 5.015 12.652 1.00 74.69 102 SER A C 1
ATOM 849 O O . SER A 1 102 ? 14.054 4.851 13.801 1.00 74.69 102 SER A O 1
ATOM 851 N N . ILE A 1 103 ? 15.762 5.018 12.355 1.00 63.47 103 ILE A N 1
ATOM 852 C CA . ILE A 1 103 ? 16.840 4.794 13.332 1.00 63.47 103 ILE A CA 1
ATOM 853 C C . ILE A 1 103 ? 16.793 5.825 14.482 1.00 63.47 103 ILE A C 1
ATOM 855 O O . ILE A 1 103 ? 17.195 5.525 15.600 1.00 63.47 103 ILE A O 1
ATOM 859 N N . HIS A 1 104 ? 16.242 7.020 14.256 1.00 66.19 104 HIS A N 1
ATOM 860 C CA . HIS A 1 104 ? 16.002 8.032 15.300 1.00 66.19 104 HIS A CA 1
ATOM 861 C C . HIS A 1 104 ? 14.508 8.247 15.571 1.00 66.19 104 HIS A C 1
ATOM 863 O O . HIS A 1 104 ? 14.097 9.282 16.091 1.00 66.19 104 HIS A O 1
ATOM 869 N N . GLY A 1 105 ? 13.678 7.292 15.162 1.00 72.69 105 GLY A N 1
ATOM 870 C CA . GLY A 1 105 ? 12.239 7.361 15.307 1.00 72.69 105 GLY A CA 1
ATOM 871 C C . GLY A 1 105 ? 11.808 7.219 16.754 1.00 72.69 105 GLY A C 1
ATOM 872 O O . GLY A 1 105 ? 12.515 6.645 17.584 1.00 72.69 105 GLY A O 1
ATOM 873 N N . SER A 1 106 ? 10.602 7.698 17.049 1.00 71.88 106 SER A N 1
ATOM 874 C CA . SER A 1 106 ? 10.021 7.623 18.391 1.00 71.88 106 SER A CA 1
ATOM 875 C C . SER A 1 106 ? 9.977 6.190 18.932 1.00 71.88 106 SER A C 1
ATOM 877 O O . SER A 1 106 ? 10.131 6.006 20.135 1.00 71.88 106 SER A O 1
ATOM 879 N N . ILE A 1 107 ? 9.831 5.175 18.064 1.00 74.06 107 ILE A N 1
ATOM 880 C CA . ILE A 1 107 ? 9.900 3.767 18.478 1.00 74.06 107 ILE A CA 1
ATOM 881 C C . ILE A 1 107 ? 11.323 3.348 18.852 1.00 74.06 107 ILE A C 1
ATOM 883 O O . ILE A 1 107 ? 11.486 2.705 19.883 1.00 74.06 107 ILE A O 1
ATOM 887 N N . ASN A 1 108 ? 12.348 3.729 18.083 1.00 73.88 108 ASN A N 1
ATOM 888 C CA . ASN A 1 108 ? 13.723 3.340 18.402 1.00 73.88 108 ASN A CA 1
ATOM 889 C C . ASN A 1 108 ? 14.231 4.075 19.647 1.00 73.88 108 ASN A C 1
ATOM 891 O O . ASN A 1 108 ? 14.909 3.495 20.484 1.00 73.88 108 ASN A O 1
ATOM 895 N N . GLN A 1 109 ? 13.828 5.334 19.825 1.00 73.56 109 GLN A N 1
ATOM 896 C CA . GLN A 1 109 ? 14.116 6.078 21.045 1.00 73.56 109 GLN A CA 1
ATOM 897 C C . GLN A 1 109 ? 13.404 5.462 22.259 1.00 73.56 109 GLN A C 1
ATOM 899 O O . GLN A 1 109 ? 14.008 5.353 23.323 1.00 73.56 109 GLN A O 1
ATOM 904 N N . PHE A 1 110 ? 12.163 4.991 22.100 1.00 75.81 110 PHE A N 1
ATOM 905 C CA . PHE A 1 110 ? 11.441 4.263 23.145 1.00 75.81 110 PHE A CA 1
ATOM 906 C C . PHE A 1 110 ? 12.079 2.900 23.465 1.00 75.81 110 PHE A C 1
ATOM 908 O O . PHE A 1 110 ? 12.222 2.564 24.637 1.00 75.81 110 PHE A O 1
ATOM 915 N N . MET A 1 111 ? 12.522 2.146 22.455 1.00 69.19 111 MET A N 1
ATOM 916 C CA . MET A 1 111 ? 13.264 0.892 22.643 1.00 69.19 111 MET A CA 1
ATOM 917 C C . MET A 1 111 ? 14.609 1.137 23.342 1.00 69.19 111 MET A C 1
ATOM 919 O O . MET A 1 111 ? 14.866 0.504 24.366 1.00 69.19 111 MET A O 1
ATOM 923 N N . SER A 1 112 ? 15.364 2.161 22.920 1.00 74.31 112 SER A N 1
ATOM 924 C CA . SER A 1 112 ? 16.626 2.551 23.568 1.00 74.31 112 SER A CA 1
ATOM 925 C C . SER A 1 112 ? 16.427 3.014 25.011 1.00 74.31 112 SER A C 1
ATOM 927 O O . SER A 1 112 ? 17.256 2.745 25.876 1.00 74.31 112 SER A O 1
ATOM 929 N N . PHE A 1 113 ? 15.292 3.661 25.301 1.00 73.31 113 PHE A N 1
ATOM 930 C CA . PHE A 1 113 ? 14.910 4.057 26.654 1.00 73.31 113 PHE A CA 1
ATOM 931 C C . PHE A 1 113 ? 14.561 2.839 27.520 1.00 73.31 113 PHE A C 1
ATOM 933 O O . PHE A 1 113 ? 14.847 2.830 28.715 1.00 73.31 113 PHE A O 1
ATOM 940 N N . MET A 1 114 ? 13.995 1.792 26.916 1.00 76.19 114 MET A N 1
ATOM 941 C CA . MET A 1 114 ? 13.789 0.487 27.547 1.00 76.19 114 MET A CA 1
ATOM 942 C C . MET A 1 114 ? 15.061 -0.385 27.603 1.00 76.19 114 MET A C 1
ATOM 944 O O . MET A 1 114 ? 15.007 -1.476 28.171 1.00 76.19 114 MET A O 1
ATOM 948 N N . GLY A 1 115 ? 16.201 0.092 27.089 1.00 65.44 1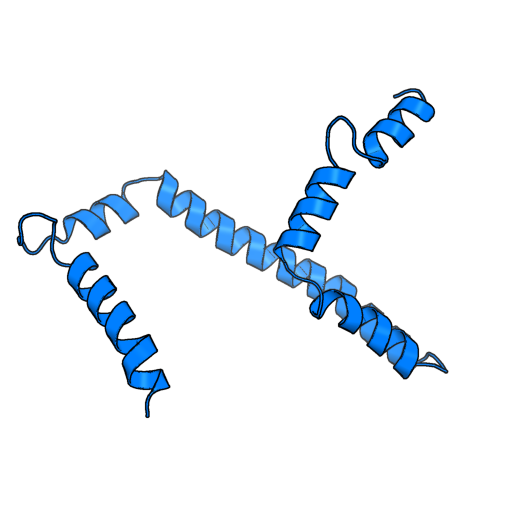15 GLY A N 1
ATOM 949 C CA . GLY A 1 115 ? 17.506 -0.569 27.200 1.00 65.44 115 GLY A CA 1
ATOM 950 C C . GLY A 1 115 ? 17.839 -1.587 26.100 1.00 65.44 115 GLY A C 1
ATOM 951 O O . GLY A 1 115 ? 18.732 -2.407 26.316 1.00 65.44 115 GLY A O 1
ATOM 952 N N . LEU A 1 116 ? 17.146 -1.543 24.954 1.00 56.00 116 LEU A N 1
ATOM 953 C CA . LEU A 1 116 ? 17.435 -2.313 23.729 1.00 56.00 116 LEU A CA 1
ATOM 954 C C . LEU A 1 116 ? 17.718 -1.372 22.556 1.00 56.00 116 LEU A C 1
ATOM 956 O O . LEU A 1 116 ? 18.683 -1.646 21.813 1.00 56.00 116 LEU A O 1
#

pLDDT: mean 78.75, std 10.24, range [56.0, 95.56]

Organism: Enterococcus gallinarum (NCBI:txid1353)

Radius of gyration: 23.04 Å; chains: 1; bounding box: 42×29×63 Å

Secondary structure (DSSP, 8-state):
-HHHHHHHHHHHHHHHHHHB-TTS-B-SHHHHHHHH-HHHHHHHHHHHHHHHHHHHHHHHHHHHHHHHHHH-TTHHHHHHHHHGGGGS-HHHHHHHHHHHTSTTSHHHHHHHHTT-

InterPro domains:
  IPR035906 MetI-like superfamily [G3DSA:1.10.3720.10] (1-116)
  IPR035906 MetI-like superfamily [SSF161098] (2-113)

Foldseek 3Di:
DVCCCVVVVVVVVVVVCQQADPVRDGDPVSVVCCVPVPVNVVVVVVVVVVVVVCVVVCCVVVVVVVVVLVVDPCSPVVVCVVCVVVPDDPVVVVVLVCQCPDCNHPVVVVVVVVPD